Protein AF-A0A536W5N2-F1 (afdb_monomer_lite)

Sequence (112 aa):
MSGDRHAIAIGRMLHTGTFDLSSNPVVAVLTGPVGTRPTGWPSGIRKIGAQPSLHLQMDEQVKPIELHGFTLADFTPDKVVLRMFKWDVKTQAPEALDTLEPFYTVEVPRPA

Secondary structure (DSSP, 8-state):
-B-SSSSEEEEEEEEETTEE-TTS-EEEEEE--S---TT--HHHHHS------TTEEEEEEEEEE-SEEEEEEEE-SSEEEEEEEEE-TTTS-GGGGGGPPPSEEEEEEPP-

pLDDT: mean 92.41, std 5.61, range [73.69, 98.25]

Foldseek 3Di:
DDAPDLWFWWKWFQDAQPDGCVLPTDIDTHFFAQDAPPVRQPCVPVVDHDDDDPRTDIDTPDGTDRFGWGWDWDDDPFWIKIFIWGDHPVPDDPVCVVVTGGPDIDIGTDRD

Structure (mmCIF, N/CA/C/O backbone):
data_AF-A0A536W5N2-F1
#
_entry.id   AF-A0A536W5N2-F1
#
loop_
_atom_site.group_PDB
_atom_site.id
_atom_site.type_symbol
_atom_site.label_atom_id
_atom_site.label_alt_id
_atom_site.label_comp_id
_atom_site.label_asym_id
_atom_site.label_entity_id
_atom_site.label_seq_id
_atom_site.pdbx_PDB_ins_code
_atom_site.Cartn_x
_atom_site.Cartn_y
_atom_site.Cartn_z
_atom_site.occupancy
_atom_site.B_iso_or_equiv
_atom_site.auth_seq_id
_atom_site.auth_comp_id
_atom_site.auth_asym_id
_atom_site.auth_atom_id
_atom_site.pdbx_PDB_model_num
ATOM 1 N N . MET A 1 1 ? 2.135 0.590 10.083 1.00 90.44 1 MET A N 1
ATOM 2 C CA . MET A 1 1 ? 2.791 0.527 8.755 1.00 90.44 1 MET A CA 1
ATOM 3 C C . MET A 1 1 ? 4.103 -0.227 8.917 1.00 90.44 1 MET A C 1
ATOM 5 O O . MET A 1 1 ? 4.746 -0.028 9.939 1.00 90.44 1 MET A O 1
ATOM 9 N N . SER A 1 2 ? 4.472 -1.107 7.986 1.00 90.12 2 SER A N 1
ATOM 10 C CA . SER A 1 2 ? 5.728 -1.874 8.033 1.00 90.12 2 SER A CA 1
ATOM 11 C C . SER A 1 2 ? 6.459 -1.794 6.693 1.00 90.12 2 SER A C 1
ATOM 13 O O . SER A 1 2 ? 5.837 -2.010 5.653 1.00 90.12 2 SER A O 1
ATOM 15 N N . GLY A 1 3 ? 7.760 -1.494 6.734 1.00 81.69 3 GLY A N 1
ATOM 16 C CA . GLY A 1 3 ? 8.636 -1.434 5.556 1.00 81.69 3 GLY A CA 1
ATOM 17 C C . GLY A 1 3 ? 9.671 -2.559 5.469 1.00 81.69 3 GLY A C 1
ATOM 18 O O . GLY A 1 3 ? 10.363 -2.660 4.467 1.00 81.69 3 GLY A O 1
ATOM 19 N N . ASP A 1 4 ? 9.775 -3.408 6.495 1.00 73.69 4 ASP A N 1
ATOM 20 C CA . ASP A 1 4 ? 10.743 -4.519 6.532 1.00 73.69 4 ASP A CA 1
ATOM 21 C C . ASP A 1 4 ? 10.355 -5.663 5.580 1.00 73.69 4 ASP A C 1
ATOM 23 O O . ASP A 1 4 ? 11.192 -6.381 5.035 1.00 73.69 4 ASP A O 1
ATOM 27 N N . ARG A 1 5 ? 9.053 -5.838 5.332 1.00 77.94 5 ARG A N 1
ATOM 28 C CA . ARG A 1 5 ? 8.583 -6.908 4.454 1.00 77.94 5 ARG A CA 1
ATOM 29 C C . ARG A 1 5 ? 8.816 -6.527 2.993 1.00 77.94 5 ARG A C 1
ATOM 31 O O . ARG A 1 5 ? 8.391 -5.462 2.557 1.00 77.94 5 ARG A O 1
ATOM 38 N N . HIS A 1 6 ? 9.392 -7.451 2.221 1.00 87.69 6 HIS A N 1
ATOM 39 C CA . HIS A 1 6 ? 9.610 -7.332 0.772 1.00 87.69 6 HIS A CA 1
ATOM 40 C C . HIS A 1 6 ? 8.309 -7.404 -0.052 1.00 87.69 6 HIS A C 1
ATOM 42 O O . HIS A 1 6 ? 8.193 -8.207 -0.973 1.00 87.69 6 HIS A O 1
ATOM 48 N N . ALA A 1 7 ? 7.297 -6.621 0.311 1.00 91.88 7 ALA A N 1
ATOM 49 C CA . ALA A 1 7 ? 6.031 -6.561 -0.396 1.00 91.88 7 ALA A CA 1
ATOM 50 C C . ALA A 1 7 ? 5.337 -5.208 -0.204 1.00 91.88 7 ALA A C 1
ATOM 52 O O . ALA A 1 7 ? 5.572 -4.497 0.774 1.00 91.88 7 ALA A O 1
ATOM 53 N N . ILE A 1 8 ? 4.435 -4.900 -1.128 1.00 95.06 8 ILE A N 1
ATOM 54 C CA . ILE A 1 8 ? 3.505 -3.775 -1.074 1.00 95.06 8 ILE A CA 1
ATOM 55 C C . ILE A 1 8 ? 2.106 -4.352 -0.853 1.00 95.06 8 ILE A C 1
ATOM 57 O O . ILE A 1 8 ? 1.713 -5.278 -1.561 1.00 95.06 8 ILE A O 1
ATOM 61 N N . ALA A 1 9 ? 1.369 -3.855 0.138 1.00 96.44 9 ALA A N 1
ATOM 62 C CA . ALA A 1 9 ? 0.025 -4.340 0.452 1.00 96.44 9 ALA A CA 1
ATOM 63 C C . ALA A 1 9 ? -0.728 -3.354 1.339 1.00 96.44 9 ALA A C 1
ATOM 65 O O . ALA A 1 9 ? -0.119 -2.621 2.123 1.00 96.44 9 ALA A O 1
ATOM 66 N N . ILE A 1 10 ? -2.053 -3.423 1.302 1.00 97.38 10 ILE A N 1
ATOM 67 C CA . ILE A 1 10 ? -2.901 -2.757 2.285 1.00 97.38 10 ILE A CA 1
ATOM 68 C C . ILE A 1 10 ? -4.158 -3.573 2.549 1.00 97.38 10 ILE A C 1
ATOM 70 O O . ILE A 1 10 ? -4.766 -4.136 1.638 1.00 97.38 10 ILE A O 1
ATOM 74 N N . GLY A 1 11 ? -4.543 -3.635 3.818 1.00 96.75 11 GLY A N 1
ATOM 75 C CA . GLY A 1 11 ? -5.771 -4.285 4.241 1.00 96.75 11 GLY A CA 1
ATOM 76 C C . GLY A 1 11 ? -6.228 -3.829 5.617 1.00 96.75 11 GLY A C 1
ATOM 77 O O . GLY A 1 11 ? -5.509 -3.138 6.345 1.00 96.75 11 GLY A O 1
ATOM 78 N N . ARG A 1 12 ? -7.445 -4.230 5.971 1.00 96.88 12 ARG A N 1
ATOM 79 C CA . ARG A 1 12 ? -8.081 -3.932 7.254 1.00 96.88 12 ARG A CA 1
ATOM 80 C C . ARG A 1 12 ? -8.207 -5.220 8.056 1.00 96.88 12 ARG A C 1
ATOM 82 O O . ARG A 1 12 ? -8.786 -6.192 7.581 1.00 96.88 12 ARG A O 1
ATOM 89 N N . MET A 1 13 ? -7.666 -5.229 9.268 1.00 97.06 13 MET A N 1
ATOM 90 C CA . MET A 1 13 ? -7.854 -6.327 10.211 1.00 97.06 13 MET A CA 1
ATOM 91 C C . MET A 1 13 ? -9.199 -6.152 10.907 1.00 97.06 13 MET A C 1
ATOM 93 O O . MET A 1 13 ? -9.378 -5.205 11.674 1.00 97.06 13 MET A O 1
ATOM 97 N N . LEU A 1 14 ? -10.131 -7.055 10.614 1.00 97.06 14 LEU A N 1
ATOM 98 C CA . LEU A 1 14 ? -11.489 -7.045 11.152 1.00 97.06 14 LEU A CA 1
ATOM 99 C C . LEU A 1 14 ? -11.607 -7.882 12.426 1.00 97.06 14 LEU A C 1
ATOM 101 O O . LEU A 1 14 ? -12.398 -7.538 13.289 1.00 97.06 14 LEU A O 1
ATOM 105 N N . HIS A 1 15 ? -10.816 -8.950 12.556 1.00 96.44 15 HIS A N 1
ATOM 106 C CA . HIS A 1 15 ? -10.789 -9.802 13.747 1.00 96.44 15 HIS A CA 1
ATOM 107 C C . HIS A 1 15 ? -9.384 -10.326 14.037 1.00 96.44 15 HIS A C 1
ATOM 109 O O . HIS A 1 15 ? -8.595 -10.571 13.117 1.00 96.44 15 HIS A O 1
ATOM 115 N N . THR A 1 16 ? -9.109 -10.561 15.321 1.00 94.75 16 THR A N 1
ATOM 116 C CA . THR A 1 16 ? -7.909 -11.256 15.805 1.00 94.75 16 THR A CA 1
ATOM 117 C C . THR A 1 16 ? -8.238 -12.088 17.043 1.00 94.75 16 THR A C 1
ATOM 119 O O . THR A 1 16 ? -8.661 -11.561 18.072 1.00 94.75 16 THR A O 1
ATOM 122 N N . GLY A 1 17 ? -8.084 -13.412 16.950 1.00 91.00 17 GLY A N 1
ATOM 123 C CA . GLY A 1 17 ? -8.484 -14.320 18.029 1.00 91.00 17 GLY A CA 1
ATOM 124 C C . GLY A 1 17 ? -9.964 -14.150 18.397 1.00 91.00 17 GLY A C 1
ATOM 125 O O . GLY A 1 17 ? -10.835 -14.401 17.572 1.00 91.00 17 GLY A O 1
ATOM 126 N N . THR A 1 18 ? -10.243 -13.718 19.630 1.00 92.94 18 THR A N 1
ATOM 127 C CA . THR A 1 18 ? -11.604 -13.459 20.137 1.00 92.94 18 THR A CA 1
ATOM 128 C C . THR A 1 18 ? -12.032 -11.990 20.051 1.00 92.94 18 THR A C 1
ATOM 130 O O . THR A 1 18 ? -13.114 -11.653 20.524 1.00 92.94 18 THR A O 1
ATOM 133 N N . PHE A 1 19 ? -11.192 -11.100 19.516 1.00 94.88 19 PHE A N 1
ATOM 134 C CA . PHE A 1 19 ? -11.494 -9.673 19.411 1.00 94.88 19 PHE A CA 1
ATOM 135 C C . PHE A 1 19 ? -12.118 -9.342 18.054 1.00 94.88 19 PHE A C 1
ATOM 137 O O . PHE A 1 19 ? -11.520 -9.624 17.011 1.00 94.88 19 PHE A O 1
ATOM 144 N N . ASP A 1 20 ? -13.287 -8.702 18.095 1.00 95.56 20 ASP A N 1
ATOM 145 C CA . ASP A 1 20 ? -13.936 -8.062 16.950 1.00 95.56 20 ASP A CA 1
ATOM 146 C C . ASP A 1 20 ? -13.485 -6.599 16.849 1.00 95.56 20 ASP A C 1
ATOM 148 O O . ASP A 1 20 ? -13.637 -5.812 17.785 1.00 95.56 20 ASP A O 1
ATOM 152 N N . LEU A 1 21 ? -12.889 -6.254 15.711 1.00 95.44 21 LEU A N 1
ATOM 153 C CA . LEU A 1 21 ? -12.396 -4.922 15.366 1.00 95.44 21 LEU A CA 1
ATOM 154 C C . LEU A 1 21 ? -13.216 -4.300 14.228 1.00 95.44 21 LEU A C 1
ATOM 156 O O . LEU A 1 21 ? -12.850 -3.239 13.735 1.00 95.44 21 LEU A O 1
ATOM 160 N N . SER A 1 22 ? -14.308 -4.925 13.781 1.00 94.19 22 SER A N 1
ATOM 161 C CA . SER A 1 22 ? -15.078 -4.497 12.605 1.00 94.19 22 SER A CA 1
ATOM 162 C C . SER A 1 22 ? -15.570 -3.045 12.683 1.00 94.19 22 SER A C 1
ATOM 164 O O . SER A 1 22 ? -15.575 -2.351 11.665 1.00 94.19 22 SER A O 1
ATOM 166 N N . SER A 1 23 ? -15.882 -2.550 13.886 1.00 93.62 23 SER A N 1
ATOM 167 C CA . SER A 1 23 ? -16.281 -1.155 14.136 1.00 93.62 23 SER A CA 1
ATOM 168 C C . SER A 1 23 ? -15.127 -0.148 14.052 1.00 93.62 23 SER A C 1
ATOM 170 O O . SER A 1 23 ? -15.352 1.013 13.721 1.00 93.62 23 SER A O 1
ATOM 172 N N . ASN A 1 24 ? -13.890 -0.566 14.341 1.00 94.06 24 ASN A N 1
ATOM 173 C CA . ASN A 1 24 ? -12.690 0.263 14.191 1.00 94.06 24 ASN A CA 1
ATOM 174 C C . ASN A 1 24 ? -11.485 -0.595 13.752 1.00 94.06 24 ASN A C 1
ATOM 176 O O . ASN A 1 24 ? -10.622 -0.928 14.572 1.00 94.06 24 ASN A O 1
ATOM 180 N N . PRO A 1 25 ? -11.439 -0.999 12.468 1.00 95.25 25 PRO A N 1
ATOM 181 C CA . PRO A 1 25 ? -10.440 -1.941 11.986 1.00 95.25 25 PRO A CA 1
ATOM 182 C C . PRO A 1 25 ? -9.024 -1.380 12.047 1.00 95.25 25 PRO A C 1
ATOM 184 O O . PRO A 1 25 ? -8.782 -0.222 11.698 1.00 95.25 25 PRO A O 1
ATOM 187 N N . VAL A 1 26 ? -8.054 -2.236 12.364 1.00 95.31 26 VAL A N 1
ATOM 188 C CA . VAL A 1 26 ? -6.640 -1.860 12.252 1.00 95.31 26 VAL A CA 1
ATOM 189 C C . VAL A 1 26 ? -6.242 -1.868 10.779 1.00 95.31 26 VAL A C 1
ATOM 191 O O . VAL A 1 26 ? -6.268 -2.908 10.120 1.00 95.31 26 VAL A O 1
ATOM 194 N N . VAL A 1 27 ? -5.840 -0.710 10.256 1.00 96.50 27 VAL A N 1
ATOM 195 C CA . VAL A 1 27 ? -5.307 -0.598 8.893 1.00 96.50 27 VAL A CA 1
ATOM 196 C C . VAL A 1 27 ? -3.844 -1.037 8.883 1.00 96.50 27 VAL A C 1
ATOM 198 O O . VAL A 1 27 ? -2.966 -0.386 9.456 1.00 96.50 27 VAL A O 1
ATOM 201 N N . ALA A 1 28 ? -3.572 -2.156 8.219 1.00 95.94 28 ALA A N 1
ATOM 202 C CA . ALA A 1 28 ? -2.236 -2.700 8.046 1.00 95.94 28 ALA A CA 1
ATOM 203 C C . ALA A 1 28 ? -1.718 -2.362 6.645 1.00 95.94 28 ALA A C 1
ATOM 205 O O . ALA A 1 28 ? -2.345 -2.691 5.641 1.00 95.94 28 ALA A O 1
ATOM 206 N N . VAL A 1 29 ? -0.549 -1.726 6.589 1.00 96.50 29 VAL A N 1
ATOM 207 C CA . VAL A 1 29 ? 0.092 -1.292 5.341 1.00 96.50 29 VAL A CA 1
ATOM 208 C C . VAL A 1 29 ? 1.494 -1.878 5.282 1.00 96.50 29 VAL A C 1
ATOM 210 O O . VAL A 1 29 ? 2.285 -1.650 6.207 1.00 96.50 29 VAL A O 1
ATOM 213 N N . LEU A 1 30 ? 1.794 -2.601 4.204 1.00 95.56 30 LEU A N 1
ATOM 214 C CA . LEU A 1 30 ? 3.156 -2.915 3.785 1.00 95.56 30 LEU A CA 1
ATOM 215 C C . LEU A 1 30 ? 3.574 -1.849 2.777 1.00 95.56 30 LEU A C 1
ATOM 217 O O . LEU A 1 30 ? 2.996 -1.753 1.695 1.00 95.56 30 LEU A O 1
ATOM 221 N N . THR A 1 31 ? 4.532 -1.012 3.163 1.00 94.56 31 THR A N 1
ATOM 222 C CA . THR A 1 31 ? 4.825 0.240 2.448 1.00 94.56 31 THR A CA 1
ATOM 223 C C . THR A 1 31 ? 5.584 0.040 1.144 1.00 94.56 31 THR A C 1
ATOM 225 O O . THR A 1 31 ? 5.706 0.989 0.375 1.00 94.56 31 THR A O 1
ATOM 228 N N . GLY A 1 32 ? 6.067 -1.175 0.891 1.00 90.62 32 GLY A N 1
ATOM 229 C CA . GLY A 1 32 ? 6.937 -1.493 -0.229 1.00 90.62 32 GLY A CA 1
ATOM 230 C C . GLY A 1 32 ? 8.421 -1.355 0.108 1.00 90.62 32 GLY A C 1
ATOM 231 O O . GLY A 1 32 ? 8.802 -0.424 0.824 1.00 90.62 32 GLY A O 1
ATOM 232 N N . PRO A 1 33 ? 9.266 -2.268 -0.401 1.00 90.31 33 PRO A N 1
ATOM 233 C CA . PRO A 1 33 ? 10.708 -2.109 -0.354 1.00 90.31 33 PRO A CA 1
ATOM 234 C C . PRO A 1 33 ? 11.169 -1.196 -1.496 1.00 90.31 33 PRO A C 1
ATOM 236 O O . PRO A 1 33 ? 10.950 -1.505 -2.668 1.00 90.31 33 PRO A O 1
ATOM 239 N N . VAL A 1 34 ? 11.894 -0.119 -1.182 1.00 86.88 34 VAL A N 1
ATOM 240 C CA . VAL A 1 34 ? 12.482 0.768 -2.211 1.00 86.88 34 VAL A CA 1
ATOM 241 C C . VAL A 1 34 ? 13.395 -0.014 -3.160 1.00 86.88 34 VAL A C 1
ATOM 243 O O . VAL A 1 34 ? 13.451 0.257 -4.355 1.00 86.88 34 VAL A O 1
ATOM 246 N N . GLY A 1 35 ? 14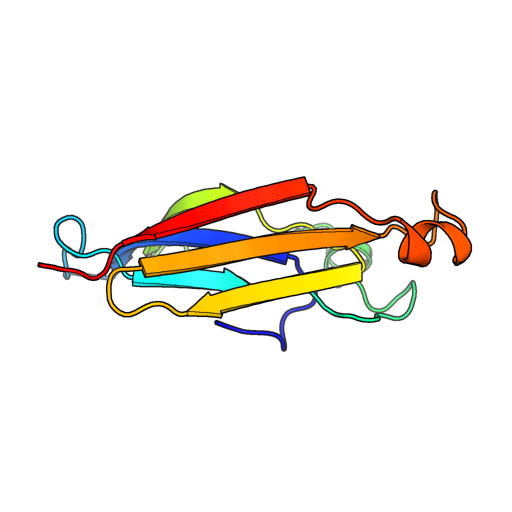.084 -1.027 -2.636 1.00 85.75 35 GLY A N 1
ATOM 247 C CA . GLY A 1 35 ? 14.967 -1.888 -3.402 1.00 85.75 35 GLY A CA 1
ATOM 248 C C . GLY A 1 35 ? 15.057 -3.279 -2.793 1.00 85.75 35 GLY A C 1
ATOM 249 O O . GLY A 1 35 ? 14.927 -3.481 -1.589 1.00 85.75 35 GLY A O 1
ATOM 250 N N . THR A 1 36 ? 15.270 -4.271 -3.642 1.00 85.31 36 THR A N 1
ATOM 251 C CA . THR A 1 36 ? 15.479 -5.677 -3.283 1.00 85.31 36 THR A CA 1
ATOM 252 C C . THR A 1 36 ? 16.346 -6.281 -4.377 1.00 85.31 36 THR A C 1
ATOM 254 O O . THR A 1 36 ? 16.220 -5.935 -5.549 1.00 85.31 36 THR A O 1
ATOM 257 N N . ARG A 1 37 ? 17.287 -7.157 -4.034 1.00 85.00 37 ARG A N 1
ATOM 258 C CA . ARG A 1 37 ? 18.075 -7.829 -5.078 1.00 85.00 37 ARG A CA 1
ATOM 259 C C . ARG A 1 37 ? 17.164 -8.786 -5.862 1.00 85.00 37 ARG A C 1
ATOM 261 O O . ARG A 1 37 ? 16.224 -9.304 -5.269 1.00 85.00 37 ARG A O 1
ATOM 268 N N . PRO A 1 38 ? 17.444 -9.116 -7.136 1.00 79.50 38 PRO A N 1
ATOM 269 C CA . PRO A 1 38 ? 16.597 -10.030 -7.915 1.00 79.50 38 PRO A CA 1
ATOM 270 C C . PRO A 1 38 ? 16.318 -11.388 -7.244 1.00 79.50 38 PRO A C 1
ATOM 272 O O . PRO A 1 38 ? 15.268 -11.984 -7.463 1.00 79.50 38 PRO A O 1
ATOM 275 N N . THR A 1 39 ? 17.237 -11.868 -6.404 1.00 81.75 39 THR A N 1
ATOM 276 C CA . THR A 1 39 ? 17.117 -13.111 -5.621 1.00 81.75 39 THR A CA 1
ATOM 277 C C . THR A 1 39 ? 16.622 -12.900 -4.186 1.00 81.75 39 THR A C 1
ATOM 279 O O . THR A 1 39 ? 16.520 -13.857 -3.426 1.00 81.75 39 THR A O 1
ATOM 282 N N . GLY A 1 40 ? 16.328 -11.657 -3.800 1.00 84.00 40 GLY A N 1
ATOM 283 C CA . GLY A 1 40 ? 15.854 -11.284 -2.467 1.00 84.00 40 GLY A CA 1
ATOM 284 C C . GLY A 1 40 ? 14.354 -11.489 -2.259 1.00 84.00 40 GLY A C 1
ATOM 285 O O . GLY A 1 40 ? 13.895 -11.400 -1.125 1.00 84.00 40 GLY A O 1
ATOM 286 N N . TRP A 1 41 ? 13.604 -11.788 -3.325 1.00 87.56 41 TRP A N 1
ATOM 287 C CA . TRP A 1 41 ? 12.167 -12.061 -3.281 1.00 87.56 41 TRP A CA 1
ATOM 288 C C . TRP A 1 41 ? 11.879 -13.431 -2.650 1.00 87.56 41 TRP A C 1
ATOM 290 O O . TRP A 1 41 ? 12.211 -14.461 -3.254 1.00 87.56 41 TRP A O 1
ATOM 300 N N . PRO A 1 42 ? 11.253 -13.491 -1.458 1.00 82.31 42 PRO A N 1
ATOM 301 C CA . PRO A 1 42 ? 11.011 -14.757 -0.774 1.00 82.31 42 PRO A CA 1
ATOM 302 C C . PRO A 1 42 ? 10.173 -15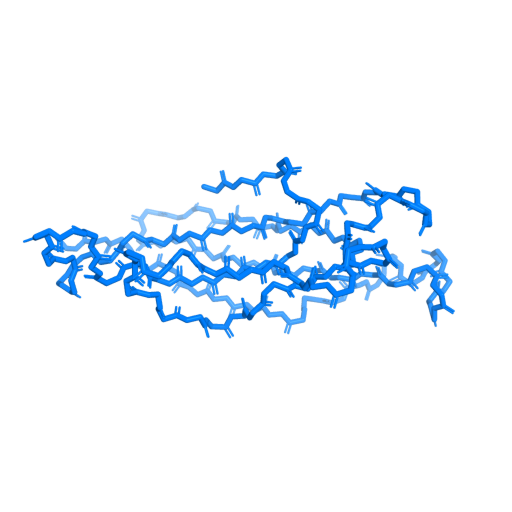.742 -1.597 1.00 82.31 42 PRO A C 1
ATOM 304 O O . PRO A 1 42 ? 10.466 -16.943 -1.578 1.00 82.31 42 PRO A O 1
ATOM 307 N N . SER A 1 43 ? 9.171 -15.266 -2.348 1.00 83.00 43 SER A N 1
ATOM 308 C CA . SER A 1 43 ? 8.315 -16.145 -3.157 1.00 83.00 43 SER A CA 1
ATOM 309 C C . SER A 1 43 ? 9.057 -16.809 -4.321 1.00 83.00 43 SER A C 1
ATOM 311 O O . SER A 1 43 ? 8.727 -17.936 -4.695 1.00 83.00 43 SER A O 1
ATOM 313 N N . GLY A 1 44 ? 10.116 -16.186 -4.850 1.00 80.50 44 GLY A N 1
ATOM 314 C CA . GLY A 1 44 ? 10.925 -16.757 -5.930 1.00 80.50 44 GLY A CA 1
ATOM 315 C C . GLY A 1 44 ? 11.567 -18.094 -5.546 1.00 80.50 44 GLY A C 1
ATOM 316 O O . GLY A 1 44 ? 11.654 -19.004 -6.380 1.00 80.50 44 GLY A O 1
ATOM 317 N N . ILE A 1 45 ? 11.942 -18.226 -4.269 1.00 81.25 45 ILE A N 1
ATOM 318 C CA . ILE A 1 45 ? 12.538 -19.429 -3.673 1.00 81.25 45 ILE A CA 1
ATOM 319 C C . ILE A 1 45 ? 11.450 -20.339 -3.095 1.00 81.25 45 ILE A C 1
ATOM 321 O O . ILE A 1 45 ? 11.412 -21.527 -3.401 1.00 81.25 45 ILE A O 1
ATOM 325 N N . ARG A 1 46 ? 10.549 -19.782 -2.275 1.00 82.75 46 ARG A N 1
ATOM 326 C CA . ARG A 1 46 ? 9.550 -20.553 -1.514 1.00 82.75 46 ARG A CA 1
ATOM 327 C C . ARG A 1 46 ? 8.366 -21.023 -2.355 1.00 82.75 46 ARG A C 1
ATOM 329 O O . ARG A 1 46 ? 7.599 -21.853 -1.887 1.00 82.75 46 ARG A O 1
ATOM 336 N N . LYS A 1 47 ? 8.190 -20.461 -3.557 1.00 82.25 47 LYS A N 1
ATOM 337 C CA . LYS A 1 47 ? 7.034 -20.658 -4.454 1.00 82.25 47 LYS A CA 1
ATOM 338 C C . LYS A 1 47 ? 5.680 -20.314 -3.822 1.00 82.25 47 LYS A C 1
ATOM 340 O O . LYS A 1 47 ? 4.639 -20.651 -4.373 1.00 82.25 47 LYS A O 1
ATOM 345 N N . ILE A 1 48 ? 5.698 -19.616 -2.689 1.00 83.88 48 ILE A N 1
ATOM 346 C CA . ILE A 1 48 ? 4.528 -19.201 -1.920 1.00 83.88 48 ILE A CA 1
ATOM 347 C C . ILE A 1 48 ? 4.695 -17.715 -1.613 1.00 83.88 48 ILE A C 1
ATOM 349 O O . ILE A 1 48 ? 5.727 -17.299 -1.080 1.00 83.88 48 ILE A O 1
ATOM 353 N N . GLY A 1 49 ? 3.690 -16.924 -1.987 1.00 84.44 49 GLY A N 1
ATOM 354 C CA . GLY A 1 49 ? 3.642 -15.491 -1.712 1.00 84.44 49 GLY A CA 1
ATOM 355 C C . GLY A 1 49 ? 3.303 -15.181 -0.255 1.00 84.44 49 GLY A C 1
ATOM 356 O O . GLY A 1 49 ? 2.839 -16.035 0.500 1.00 84.44 49 GLY A O 1
ATOM 357 N N . ALA A 1 50 ? 3.517 -13.931 0.147 1.00 87.12 50 ALA A N 1
ATOM 3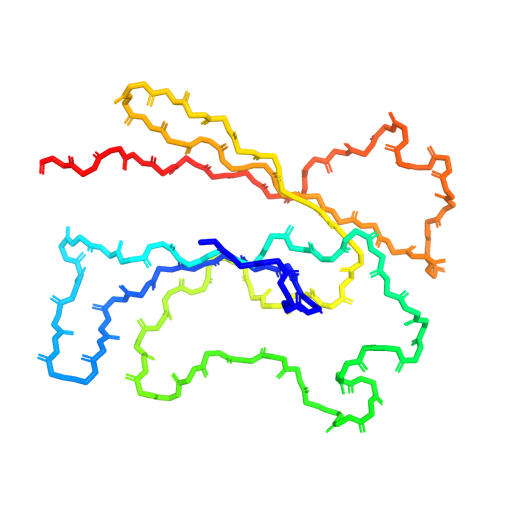58 C CA . ALA A 1 50 ? 3.030 -13.448 1.430 1.00 87.12 50 ALA A CA 1
ATOM 359 C C . ALA A 1 50 ? 1.494 -13.514 1.487 1.00 87.12 50 ALA A C 1
ATOM 361 O O . ALA A 1 50 ? 0.815 -13.100 0.553 1.00 87.12 50 ALA A O 1
ATOM 362 N N . GLN A 1 51 ? 0.965 -14.010 2.605 1.00 90.31 51 GLN A N 1
ATOM 363 C CA . GLN A 1 51 ? -0.467 -14.055 2.893 1.00 90.31 51 GLN A CA 1
ATOM 364 C C . GLN A 1 51 ? -0.728 -13.601 4.337 1.00 90.31 51 GLN A C 1
ATOM 366 O O . GLN A 1 51 ? 0.183 -13.683 5.179 1.00 90.31 51 GLN A O 1
ATOM 371 N N . PRO A 1 52 ? -1.941 -13.108 4.635 1.00 91.75 52 PRO A N 1
ATOM 372 C CA . PRO A 1 52 ? -2.423 -12.955 5.999 1.00 91.75 52 PRO A CA 1
ATOM 373 C C . PRO A 1 52 ? -2.346 -14.255 6.808 1.00 91.75 52 PRO A C 1
ATOM 375 O O . PRO A 1 52 ? -2.434 -15.353 6.265 1.00 91.75 52 PRO A O 1
ATOM 378 N N . SER A 1 53 ? -2.205 -14.127 8.128 1.00 91.69 53 SER A N 1
ATOM 379 C CA . SER A 1 53 ? -2.340 -15.265 9.046 1.00 91.69 53 SER A CA 1
ATOM 380 C C . SER A 1 53 ? -3.781 -15.777 9.052 1.00 91.69 53 SER A C 1
ATOM 382 O O . SER A 1 53 ? -4.707 -14.972 9.069 1.00 91.69 53 SER A O 1
ATOM 384 N N . LEU A 1 54 ? -3.971 -17.098 9.141 1.00 91.62 54 LEU A N 1
ATOM 385 C CA . LEU A 1 54 ? -5.296 -17.726 9.272 1.00 91.62 54 LEU A CA 1
ATOM 386 C C . LEU A 1 54 ? -6.017 -17.367 10.583 1.00 91.62 54 LEU A C 1
ATOM 388 O O . LEU A 1 54 ? -7.221 -17.559 10.696 1.00 91.62 54 LEU A O 1
ATOM 392 N N . HIS A 1 55 ? -5.291 -16.842 11.574 1.00 93.12 55 HIS A N 1
ATOM 393 C CA . HIS A 1 55 ? -5.863 -16.359 12.835 1.00 93.12 55 HIS A CA 1
ATOM 394 C C . HIS A 1 55 ? -6.395 -14.921 12.753 1.00 93.12 55 HIS A C 1
ATOM 396 O O . HIS A 1 55 ? -6.903 -14.397 13.746 1.00 93.12 55 HIS A O 1
ATOM 402 N N . LEU A 1 56 ? -6.236 -14.271 11.598 1.00 95.00 56 LEU A N 1
ATOM 403 C CA . LEU A 1 56 ? -6.711 -12.922 11.333 1.00 95.00 56 LEU A CA 1
ATOM 404 C C . LEU A 1 56 ? -7.809 -12.980 10.278 1.00 95.00 56 LEU A C 1
ATOM 406 O O . LEU A 1 56 ? -7.648 -13.626 9.244 1.00 95.00 56 LEU A O 1
ATOM 410 N N . GLN A 1 57 ? -8.881 -12.222 10.487 1.00 96.31 57 GLN A N 1
ATOM 411 C CA . GLN A 1 57 ? -9.786 -11.888 9.394 1.00 96.31 57 GLN A CA 1
ATOM 412 C C . GLN A 1 57 ? -9.304 -10.581 8.769 1.00 96.31 57 GLN A C 1
ATOM 414 O O . GLN A 1 57 ? -9.501 -9.504 9.333 1.00 96.31 57 GLN A O 1
ATOM 419 N N . MET A 1 58 ? -8.633 -10.690 7.625 1.00 96.44 58 MET A N 1
ATOM 420 C CA . MET A 1 58 ? -8.161 -9.545 6.851 1.00 96.44 58 MET A CA 1
ATOM 421 C C . MET A 1 58 ? -9.080 -9.294 5.660 1.00 96.44 58 MET A C 1
ATOM 423 O O . MET A 1 58 ? -9.340 -10.203 4.876 1.00 96.44 58 MET A O 1
ATOM 427 N N . ASP A 1 59 ? -9.508 -8.047 5.502 1.00 96.38 59 ASP A N 1
ATOM 428 C CA . ASP A 1 59 ? -10.040 -7.525 4.246 1.00 96.38 59 ASP A CA 1
ATOM 429 C C . ASP A 1 59 ? -8.882 -6.905 3.448 1.00 96.38 59 ASP A C 1
ATOM 431 O O . ASP A 1 59 ? -8.367 -5.835 3.790 1.00 96.38 59 ASP A O 1
ATOM 435 N N . GLU A 1 60 ? -8.386 -7.641 2.450 1.00 96.62 60 GLU A N 1
ATOM 436 C CA . GLU A 1 60 ? -7.250 -7.241 1.617 1.00 96.62 60 GLU A CA 1
ATOM 437 C C . GLU A 1 60 ? -7.715 -6.362 0.451 1.00 96.62 60 GLU A C 1
ATOM 439 O O . GLU A 1 60 ? -8.249 -6.857 -0.541 1.00 96.62 60 GLU A O 1
ATOM 444 N N . GLN A 1 61 ? -7.435 -5.062 0.529 1.00 96.69 61 GLN A N 1
ATOM 445 C CA . GLN A 1 61 ? -7.697 -4.125 -0.567 1.00 96.69 61 GLN A CA 1
ATOM 446 C C . GLN A 1 61 ? -6.641 -4.259 -1.673 1.00 96.69 61 GLN A C 1
ATOM 448 O O . GLN A 1 61 ? -6.960 -4.249 -2.860 1.00 96.69 61 GLN A O 1
ATOM 453 N N . VAL A 1 62 ? -5.376 -4.435 -1.275 1.00 96.81 62 VAL A N 1
ATOM 454 C CA . VAL A 1 62 ? -4.268 -4.818 -2.156 1.00 96.81 62 VAL A CA 1
ATOM 455 C C . VAL A 1 62 ? -3.570 -6.015 -1.528 1.00 96.81 62 VAL A C 1
ATOM 457 O O . VAL A 1 62 ? -2.935 -5.888 -0.476 1.00 96.81 62 VAL A O 1
ATOM 460 N N . LYS A 1 63 ? -3.675 -7.173 -2.187 1.00 95.25 63 LYS A N 1
ATOM 461 C CA . LYS A 1 63 ? -2.933 -8.385 -1.810 1.00 95.25 63 LYS A CA 1
ATOM 462 C C . LYS A 1 63 ? -1.425 -8.140 -1.900 1.00 95.25 63 LYS A C 1
ATOM 464 O O . LYS A 1 63 ? -1.017 -7.336 -2.733 1.00 95.25 63 LYS A O 1
ATOM 469 N N . PRO A 1 64 ? -0.584 -8.839 -1.120 1.00 93.88 64 PRO A N 1
ATOM 470 C CA . PRO A 1 64 ? 0.861 -8.647 -1.165 1.00 93.88 64 PRO A CA 1
ATOM 471 C C . PRO A 1 64 ? 1.467 -8.790 -2.566 1.00 93.88 64 PRO A C 1
ATOM 473 O O . PRO A 1 64 ? 1.371 -9.842 -3.196 1.00 93.88 64 PRO A O 1
ATOM 476 N N . ILE A 1 65 ? 2.135 -7.728 -3.021 1.00 93.44 65 ILE A N 1
ATOM 477 C CA . ILE A 1 65 ? 2.865 -7.664 -4.291 1.00 93.44 65 ILE A CA 1
ATOM 478 C C . ILE A 1 65 ? 4.364 -7.612 -3.992 1.00 93.44 65 ILE A C 1
ATOM 480 O O . ILE A 1 65 ? 4.830 -6.676 -3.346 1.00 93.44 65 ILE A O 1
ATOM 484 N N . GLU A 1 66 ? 5.127 -8.583 -4.490 1.00 92.31 66 GLU A N 1
ATOM 485 C CA . GLU A 1 66 ? 6.595 -8.581 -4.422 1.00 92.31 66 GLU A CA 1
ATOM 486 C C . GLU A 1 66 ? 7.184 -7.802 -5.607 1.00 92.31 66 GLU A C 1
ATOM 488 O O . GLU A 1 66 ? 7.553 -8.374 -6.630 1.00 92.31 66 GLU A O 1
ATOM 493 N N . LEU A 1 67 ? 7.224 -6.477 -5.471 1.00 92.25 67 LEU A N 1
ATOM 494 C CA . LEU A 1 67 ? 7.884 -5.550 -6.389 1.00 92.25 67 LEU A CA 1
ATOM 495 C C . LEU A 1 67 ? 8.561 -4.436 -5.596 1.00 92.25 67 LEU A C 1
ATOM 497 O O . LEU A 1 67 ? 8.262 -4.235 -4.415 1.00 92.25 67 LEU A O 1
ATOM 501 N N . HIS A 1 68 ? 9.475 -3.709 -6.243 1.00 93.06 68 HIS A N 1
ATOM 502 C CA . HIS A 1 68 ? 9.973 -2.475 -5.650 1.00 93.06 68 HIS A CA 1
ATOM 503 C C . HIS A 1 68 ? 8.837 -1.477 -5.561 1.00 93.06 68 HIS A C 1
ATOM 505 O O . HIS A 1 68 ? 7.945 -1.448 -6.409 1.00 93.06 68 HIS A O 1
ATOM 511 N N . GLY A 1 69 ? 8.868 -0.652 -4.533 1.00 93.44 69 GLY A N 1
ATOM 512 C CA . GLY A 1 69 ? 7.849 0.351 -4.344 1.00 93.44 69 GLY A CA 1
ATOM 513 C C . GLY A 1 69 ? 8.038 1.111 -3.058 1.00 93.44 69 GLY A C 1
ATOM 514 O O . GLY A 1 69 ? 8.928 0.838 -2.255 1.00 93.44 69 GLY A O 1
ATOM 515 N N . PHE A 1 70 ? 7.170 2.086 -2.889 1.00 94.50 70 PHE A N 1
ATOM 516 C CA . PHE A 1 70 ? 7.117 2.929 -1.715 1.00 94.50 70 PHE A CA 1
ATOM 517 C C . PHE A 1 70 ? 5.683 3.416 -1.541 1.00 94.50 70 PHE A C 1
ATOM 519 O O . PHE A 1 70 ? 4.827 3.254 -2.414 1.00 94.50 70 PHE A O 1
ATOM 526 N N . THR A 1 71 ? 5.411 4.014 -0.391 1.00 96.62 71 THR A N 1
ATOM 527 C CA . THR A 1 71 ? 4.115 4.613 -0.095 1.00 96.62 71 THR A CA 1
ATOM 528 C C . THR A 1 71 ? 4.350 6.024 0.407 1.00 96.62 71 THR A C 1
ATOM 530 O O . THR A 1 71 ? 5.134 6.225 1.333 1.00 96.62 71 THR A O 1
ATOM 533 N N . LEU A 1 72 ? 3.664 6.989 -0.197 1.00 96.31 72 LEU A N 1
ATOM 534 C CA . LEU A 1 72 ? 3.553 8.341 0.333 1.00 96.31 72 LEU A CA 1
ATOM 535 C C . LEU A 1 72 ? 2.309 8.400 1.215 1.00 96.31 72 LEU A C 1
ATOM 537 O O . LEU A 1 72 ? 1.243 7.925 0.820 1.00 96.31 72 LEU A O 1
ATOM 541 N N . ALA A 1 73 ? 2.464 8.945 2.417 1.00 96.88 73 ALA A N 1
ATOM 542 C CA . ALA A 1 73 ? 1.392 9.084 3.389 1.00 96.88 73 ALA A CA 1
ATOM 543 C C . ALA A 1 73 ? 1.241 10.558 3.767 1.00 96.88 73 ALA A C 1
ATOM 545 O O . ALA A 1 73 ? 2.120 11.124 4.417 1.00 96.88 73 ALA A O 1
ATOM 546 N N . ASP A 1 74 ? 0.129 11.161 3.361 1.00 98.06 74 ASP A N 1
ATOM 547 C CA . ASP A 1 74 ? -0.216 12.538 3.697 1.00 98.06 74 ASP A CA 1
ATOM 548 C C . ASP A 1 74 ? -1.158 12.532 4.902 1.00 98.06 74 ASP A C 1
ATOM 550 O O . ASP A 1 74 ? -2.262 11.991 4.834 1.00 98.06 74 ASP A O 1
ATOM 554 N N . PHE A 1 75 ? -0.721 13.114 6.017 1.00 96.56 75 PHE A N 1
ATOM 555 C CA . PHE A 1 75 ? -1.494 13.164 7.257 1.00 96.56 75 PHE A CA 1
ATOM 556 C C . PHE A 1 75 ? -2.182 14.521 7.398 1.00 96.56 75 PHE A C 1
ATOM 558 O O . PHE A 1 75 ? -1.522 15.560 7.424 1.00 96.56 75 PHE A O 1
ATOM 565 N N . THR A 1 76 ? -3.502 14.506 7.547 1.00 96.56 76 THR A N 1
ATOM 566 C CA . THR A 1 76 ? -4.321 15.681 7.856 1.00 96.56 76 THR A CA 1
ATOM 567 C C . THR A 1 76 ? -5.018 15.488 9.210 1.00 96.56 76 THR A C 1
ATOM 569 O O . THR A 1 76 ? -4.973 14.399 9.794 1.00 96.56 76 THR A O 1
ATOM 572 N N . PRO A 1 77 ? -5.664 16.527 9.772 1.00 96.25 77 PRO A N 1
ATOM 573 C CA . PRO A 1 77 ? -6.418 16.375 11.013 1.00 96.25 77 PRO A CA 1
ATOM 574 C C . PRO A 1 77 ? -7.570 15.367 10.920 1.00 96.25 77 PRO A C 1
ATOM 576 O O . PRO A 1 77 ? -7.940 14.781 11.927 1.00 96.25 77 PRO A O 1
ATOM 579 N N . ASP A 1 78 ? -8.147 15.164 9.743 1.00 96.88 78 ASP A N 1
ATOM 580 C CA . ASP A 1 78 ? -9.346 14.357 9.518 1.00 96.88 78 ASP A CA 1
ATOM 581 C C . ASP A 1 78 ? -9.066 12.998 8.867 1.00 96.88 78 ASP A C 1
ATOM 583 O O . ASP A 1 78 ? -9.898 12.097 8.978 1.00 96.88 78 ASP A O 1
ATOM 587 N N . LYS A 1 79 ? -7.912 12.813 8.214 1.00 96.94 79 LYS A N 1
ATOM 588 C CA . LYS A 1 79 ? -7.595 11.578 7.490 1.00 96.94 79 LYS A CA 1
ATOM 589 C C . LYS A 1 79 ? -6.102 11.382 7.238 1.00 96.94 79 LYS A C 1
ATOM 591 O O . LYS A 1 79 ? -5.266 12.246 7.483 1.00 96.94 79 LYS A O 1
ATOM 596 N N . VAL A 1 80 ? -5.780 10.210 6.706 1.00 97.44 80 VAL A N 1
ATOM 597 C CA . VAL A 1 80 ? -4.492 9.899 6.088 1.00 97.44 80 VAL A CA 1
ATOM 598 C C . VAL A 1 80 ? -4.744 9.485 4.646 1.00 97.44 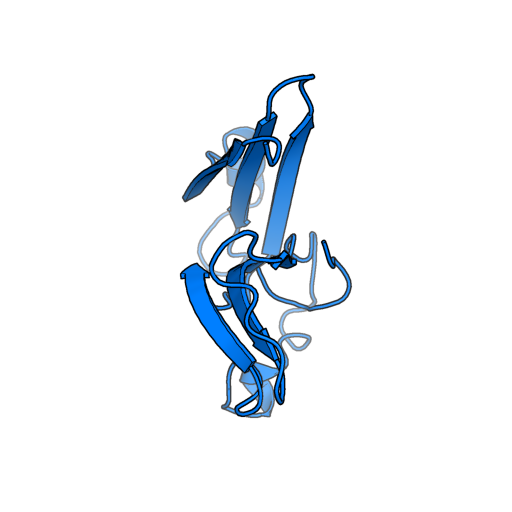80 VAL A C 1
ATOM 600 O O . VAL A 1 80 ? -5.537 8.579 4.404 1.00 97.44 80 VAL A O 1
ATOM 603 N N . VAL A 1 81 ? -4.078 10.118 3.686 1.00 98.25 81 VAL A N 1
ATOM 604 C CA . VAL A 1 81 ? -4.119 9.707 2.277 1.00 98.25 81 VAL A CA 1
ATOM 605 C C . VAL A 1 81 ? -2.877 8.880 1.986 1.00 98.25 81 VAL A C 1
ATOM 607 O O . VAL A 1 81 ? -1.755 9.360 2.121 1.00 98.25 81 VAL A O 1
ATOM 610 N N . LEU A 1 82 ? -3.074 7.621 1.606 1.00 98.19 82 LEU A N 1
ATOM 611 C CA . LEU A 1 82 ? -2.001 6.699 1.256 1.00 98.19 82 LEU A CA 1
ATOM 612 C C . LEU A 1 82 ? -1.955 6.546 -0.258 1.00 98.19 82 LEU A C 1
ATOM 614 O O . LEU A 1 82 ? -2.929 6.101 -0.857 1.00 98.19 82 LEU A O 1
ATOM 618 N N . ARG A 1 83 ? -0.816 6.883 -0.862 1.00 98.25 83 ARG A N 1
ATOM 619 C CA . ARG A 1 83 ? -0.528 6.707 -2.290 1.00 98.25 83 ARG A CA 1
ATOM 620 C C . ARG A 1 83 ? 0.580 5.676 -2.434 1.00 98.25 83 ARG A C 1
ATOM 622 O O . ARG A 1 83 ? 1.695 5.895 -1.961 1.00 98.25 83 ARG A O 1
ATOM 629 N N . MET A 1 84 ? 0.265 4.539 -3.039 1.00 97.81 84 MET A N 1
ATOM 630 C CA . MET A 1 84 ? 1.165 3.397 -3.167 1.00 97.81 84 MET A CA 1
ATOM 631 C C . MET A 1 84 ? 1.736 3.335 -4.579 1.00 97.81 84 MET A C 1
ATOM 633 O O . MET A 1 84 ? 1.001 3.383 -5.565 1.00 97.81 84 MET A O 1
ATOM 637 N N . PHE A 1 85 ? 3.049 3.177 -4.666 1.00 97.00 85 PHE A N 1
ATOM 638 C CA . PHE A 1 85 ? 3.805 3.150 -5.910 1.00 97.00 85 PHE A CA 1
ATOM 639 C C . PHE A 1 85 ? 4.496 1.801 -6.053 1.00 97.00 85 PHE A C 1
ATOM 641 O O . PHE A 1 85 ? 4.918 1.202 -5.062 1.00 97.00 85 PHE A O 1
ATOM 648 N N . LYS A 1 86 ? 4.621 1.324 -7.291 1.00 95.44 86 LYS A N 1
ATOM 649 C CA . LYS A 1 86 ? 5.352 0.098 -7.608 1.00 95.44 86 LYS A CA 1
ATOM 650 C C . LYS A 1 86 ? 6.175 0.288 -8.871 1.00 95.44 86 LYS A C 1
ATOM 652 O O . LYS A 1 86 ? 5.725 0.946 -9.803 1.00 95.44 86 LYS A O 1
ATOM 657 N N . TRP A 1 87 ? 7.340 -0.335 -8.903 1.00 95.00 87 TRP A N 1
ATOM 658 C CA . TRP A 1 87 ? 8.242 -0.345 -10.041 1.00 95.00 87 TRP A CA 1
ATOM 659 C C . TRP A 1 87 ? 8.844 -1.743 -10.194 1.00 95.00 87 TRP A C 1
ATOM 661 O O . TRP A 1 87 ? 9.272 -2.365 -9.218 1.00 95.00 87 TRP A O 1
ATOM 671 N N . ASP A 1 88 ? 8.840 -2.261 -11.417 1.00 92.06 88 ASP A N 1
ATOM 672 C CA . ASP A 1 88 ? 9.396 -3.572 -11.740 1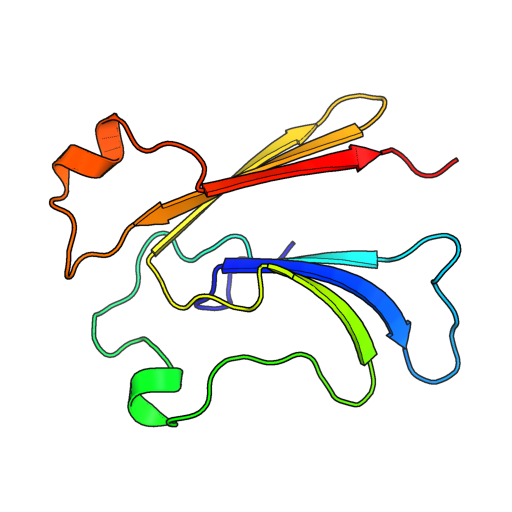.00 92.06 88 ASP A CA 1
ATOM 673 C C . ASP A 1 88 ? 10.649 -3.431 -12.606 1.00 92.06 88 ASP A C 1
ATOM 675 O O . ASP A 1 88 ? 10.567 -3.116 -13.792 1.00 92.06 88 ASP A O 1
ATOM 679 N N . VAL A 1 89 ? 11.804 -3.759 -12.021 1.00 89.62 89 VAL A N 1
ATOM 680 C CA . VAL A 1 89 ? 13.115 -3.768 -12.692 1.00 89.62 89 VAL A CA 1
ATOM 681 C C . VAL A 1 89 ? 13.157 -4.651 -13.942 1.00 89.62 89 VAL A C 1
ATOM 683 O O . VAL A 1 89 ? 14.021 -4.476 -14.797 1.00 89.62 89 VAL A O 1
ATOM 686 N N . LYS A 1 90 ? 12.251 -5.628 -14.062 1.00 89.00 90 LYS A N 1
ATOM 687 C CA . LYS A 1 90 ? 12.200 -6.535 -15.213 1.00 89.00 90 LYS A CA 1
ATOM 688 C C . LYS A 1 90 ? 11.489 -5.926 -16.414 1.00 89.00 90 LYS A C 1
ATOM 690 O O . LYS A 1 90 ? 11.757 -6.346 -17.536 1.00 89.00 90 LYS A O 1
ATOM 695 N N . THR A 1 91 ? 10.561 -4.998 -16.189 1.00 92.25 91 THR A N 1
ATOM 696 C CA . THR A 1 91 ? 9.676 -4.474 -17.242 1.00 92.25 91 THR A CA 1
ATOM 697 C C . THR A 1 91 ? 9.756 -2.963 -17.412 1.00 92.25 91 THR A C 1
ATOM 699 O O . THR A 1 91 ? 9.232 -2.441 -18.390 1.00 92.25 91 THR A O 1
ATOM 702 N N . GLN A 1 92 ? 10.367 -2.249 -16.469 1.00 93.69 92 GLN A N 1
ATOM 703 C CA . GLN A 1 92 ? 10.459 -0.795 -16.466 1.00 93.69 92 GLN A CA 1
ATOM 704 C C . GLN A 1 92 ? 11.921 -0.364 -16.386 1.00 93.69 92 GLN A C 1
ATOM 706 O O . GLN A 1 92 ? 12.705 -0.900 -15.604 1.00 93.69 92 GLN A O 1
ATOM 711 N N . ALA A 1 93 ? 12.275 0.633 -17.192 1.00 94.00 93 ALA A N 1
ATOM 712 C CA . ALA A 1 93 ? 13.572 1.285 -17.100 1.00 94.00 93 ALA A CA 1
ATOM 713 C C . ALA A 1 93 ? 13.623 2.212 -15.863 1.00 94.00 93 ALA A C 1
ATOM 715 O O . ALA A 1 93 ? 12.561 2.624 -15.372 1.00 94.00 93 ALA A O 1
ATOM 716 N N . PRO A 1 94 ? 14.815 2.540 -15.332 1.00 92.00 94 PRO A N 1
ATOM 717 C CA . PRO A 1 94 ? 14.955 3.449 -14.192 1.00 92.00 94 PRO A CA 1
ATOM 718 C C . PRO A 1 94 ? 14.299 4.819 -14.405 1.00 92.00 94 PRO A C 1
ATOM 720 O O . PRO A 1 94 ? 13.718 5.361 -13.474 1.00 92.00 94 PRO A O 1
ATOM 723 N N . GLU A 1 95 ? 14.303 5.335 -15.633 1.00 95.69 95 GLU A N 1
ATOM 724 C CA . GLU A 1 95 ? 13.718 6.630 -16.009 1.00 95.69 95 GLU A CA 1
ATOM 725 C C . GLU A 1 95 ? 12.193 6.664 -15.796 1.00 95.69 95 GLU A C 1
ATOM 727 O O . GLU A 1 95 ? 11.598 7.726 -15.633 1.00 95.69 95 GLU A O 1
ATOM 732 N N . ALA A 1 96 ? 11.534 5.499 -15.734 1.00 94.12 96 ALA A N 1
ATOM 733 C CA . ALA A 1 96 ? 10.113 5.420 -15.399 1.00 94.12 96 ALA A CA 1
ATOM 734 C C . ALA A 1 96 ? 9.814 5.843 -13.947 1.00 94.12 96 ALA A C 1
ATOM 736 O O . ALA A 1 96 ? 8.657 6.105 -13.624 1.00 94.12 96 ALA A O 1
ATOM 737 N N . LEU A 1 97 ? 10.824 5.902 -13.067 1.00 91.81 97 LEU A N 1
ATOM 738 C CA . LEU A 1 97 ? 10.665 6.382 -11.691 1.00 91.81 97 LEU A CA 1
ATOM 739 C C . LEU A 1 97 ? 10.352 7.885 -11.633 1.00 91.81 97 LEU A C 1
ATOM 741 O O . LEU A 1 97 ? 9.619 8.303 -10.740 1.00 91.81 97 LEU A O 1
ATOM 745 N N . ASP A 1 98 ? 10.844 8.674 -12.593 1.00 94.31 98 ASP A N 1
ATOM 746 C CA . ASP A 1 98 ? 10.691 10.139 -12.606 1.00 94.31 98 ASP A CA 1
ATOM 747 C C . ASP A 1 98 ? 9.239 10.588 -12.825 1.00 94.31 98 ASP A C 1
ATOM 749 O O . ASP A 1 98 ? 8.856 11.702 -12.471 1.00 94.31 98 ASP A O 1
ATOM 753 N N . THR A 1 99 ? 8.423 9.716 -13.417 1.00 95.56 99 THR A N 1
ATOM 754 C CA . THR A 1 99 ? 7.017 9.974 -13.774 1.00 95.56 99 THR A CA 1
ATOM 755 C C . THR A 1 99 ? 6.088 8.897 -13.217 1.00 95.56 99 THR A C 1
ATOM 757 O O . THR A 1 99 ? 5.014 8.635 -13.755 1.00 95.56 99 THR A O 1
ATOM 760 N N . LEU A 1 100 ? 6.524 8.221 -12.151 1.00 95.38 100 LEU A N 1
ATOM 761 C CA . LEU 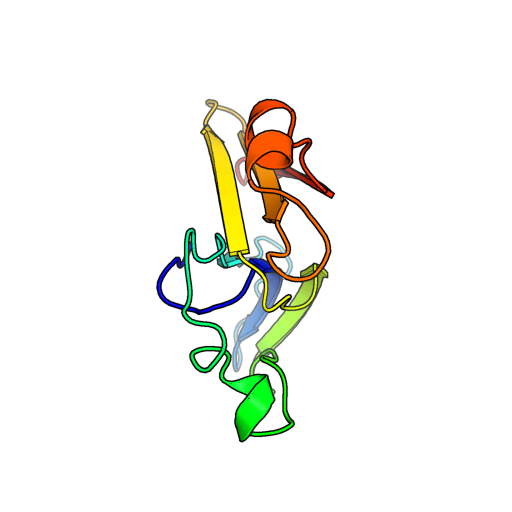A 1 100 ? 5.789 7.106 -11.581 1.00 95.38 100 LEU A CA 1
ATOM 762 C C . LEU A 1 100 ? 4.492 7.598 -10.931 1.00 95.38 100 LEU A C 1
ATOM 764 O O . LEU A 1 100 ? 4.517 8.388 -9.992 1.00 95.38 100 LEU A O 1
ATOM 768 N N . GLU A 1 101 ? 3.364 7.071 -11.395 1.00 97.00 101 GLU A N 1
ATOM 769 C CA . GLU A 1 101 ? 2.046 7.336 -10.818 1.00 97.00 101 GLU A CA 1
ATOM 770 C C . GLU A 1 101 ? 1.681 6.279 -9.760 1.00 97.00 101 GLU A C 1
ATOM 772 O O . GLU A 1 101 ? 2.123 5.122 -9.847 1.00 97.00 101 GLU A O 1
ATOM 777 N N . PRO A 1 102 ? 0.868 6.631 -8.746 1.00 97.62 102 PRO A N 1
ATOM 778 C CA . PRO A 1 102 ? 0.424 5.663 -7.760 1.00 97.62 102 PRO A CA 1
ATOM 779 C C . PRO A 1 102 ? -0.488 4.632 -8.427 1.00 97.62 102 PRO A C 1
ATOM 781 O O . PRO A 1 102 ? -1.438 4.972 -9.129 1.00 97.62 102 PRO A O 1
ATOM 784 N N . PHE A 1 103 ? -0.238 3.349 -8.171 1.00 97.56 103 PHE A N 1
ATOM 785 C CA . PHE A 1 103 ? -1.112 2.283 -8.668 1.00 97.56 103 PHE A CA 1
ATOM 786 C C . PHE A 1 103 ? -2.342 2.086 -7.773 1.00 97.56 103 PHE A C 1
ATOM 788 O O . PHE A 1 103 ? -3.315 1.456 -8.187 1.00 97.56 103 PHE A O 1
ATOM 795 N N . TYR A 1 104 ? -2.282 2.578 -6.533 1.00 98.19 104 TYR A N 1
ATOM 796 C CA . TYR A 1 104 ? -3.371 2.510 -5.572 1.00 98.19 104 TYR A CA 1
ATOM 797 C C . TYR A 1 104 ? -3.343 3.728 -4.650 1.00 98.19 104 TYR A C 1
ATOM 799 O O . TYR A 1 104 ? -2.288 4.088 -4.127 1.00 98.19 104 TYR A O 1
ATOM 807 N N . THR A 1 105 ? -4.511 4.327 -4.427 1.00 98.25 105 THR A N 1
ATOM 808 C CA . THR A 1 105 ? -4.693 5.444 -3.498 1.00 98.25 105 THR A CA 1
ATOM 809 C C . THR A 1 105 ? -5.887 5.153 -2.605 1.00 98.25 105 THR A C 1
ATOM 811 O O . THR A 1 105 ? -6.942 4.761 -3.101 1.00 98.25 105 THR A O 1
ATOM 814 N N . VAL A 1 106 ? -5.740 5.364 -1.298 1.00 97.75 106 VAL A N 1
ATOM 815 C CA . VAL A 1 106 ? -6.840 5.217 -0.341 1.00 97.75 106 VAL A CA 1
ATOM 816 C C . VAL A 1 106 ? -6.812 6.314 0.710 1.00 97.75 106 VAL A C 1
ATOM 818 O O . VAL A 1 106 ? -5.750 6.736 1.166 1.00 97.75 106 VAL A O 1
ATOM 821 N N . GLU A 1 107 ? -8.000 6.749 1.115 1.00 97.38 107 GLU A N 1
ATOM 822 C CA . GLU A 1 107 ? -8.180 7.619 2.269 1.00 97.38 107 GLU A CA 1
ATOM 823 C C . GLU A 1 107 ? -8.546 6.783 3.496 1.00 97.38 107 GLU A C 1
ATOM 825 O O . GLU A 1 107 ? -9.483 5.983 3.480 1.00 97.38 107 GLU A O 1
ATOM 830 N N . VAL A 1 108 ? -7.800 6.976 4.578 1.00 96.06 108 VAL A N 1
ATOM 831 C CA . VAL A 1 108 ? -8.072 6.388 5.886 1.00 96.06 108 VAL A CA 1
ATOM 832 C C . VAL A 1 108 ? -8.617 7.500 6.779 1.00 96.06 108 VAL A C 1
ATOM 834 O O . VAL A 1 108 ? -7.837 8.348 7.215 1.00 96.06 108 VAL A O 1
ATOM 837 N N . PRO A 1 109 ? -9.934 7.545 7.040 1.00 95.00 109 PRO A N 1
ATOM 838 C CA . PRO A 1 109 ? -10.511 8.581 7.887 1.00 95.00 109 PRO A CA 1
ATOM 839 C C . PRO A 1 109 ? -10.046 8.417 9.336 1.00 95.00 109 PRO A C 1
ATOM 841 O O . PRO A 1 109 ? -9.773 7.303 9.796 1.00 95.00 109 PRO A O 1
ATOM 844 N N . ARG A 1 110 ? -9.988 9.527 10.074 1.00 90.88 110 ARG A N 1
ATOM 845 C CA . ARG A 1 110 ? -9.833 9.504 11.527 1.00 90.88 110 ARG A CA 1
ATOM 846 C C . ARG A 1 110 ? -11.036 8.757 12.135 1.00 90.88 110 ARG A C 1
ATOM 848 O O . ARG A 1 110 ? -12.170 9.080 11.779 1.00 90.88 110 ARG A O 1
ATOM 855 N N . PRO A 1 111 ? -10.816 7.777 13.031 1.00 84.12 111 PRO A N 1
ATOM 856 C CA . PRO A 1 111 ? -11.903 7.143 13.773 1.00 84.12 111 PRO A CA 1
ATOM 857 C C . PRO A 1 111 ? -12.706 8.182 14.567 1.00 84.12 111 PRO A C 1
ATOM 859 O O . PRO A 1 111 ? -12.116 9.130 15.090 1.00 84.12 111 PRO A O 1
ATOM 862 N N . ALA A 1 112 ? -14.027 8.007 14.620 1.00 74.25 112 ALA A N 1
ATOM 863 C CA . ALA A 1 112 ? -14.930 8.859 15.395 1.00 74.25 112 ALA A CA 1
ATOM 864 C C . ALA A 1 112 ? -14.728 8.694 16.908 1.00 74.25 112 ALA A C 1
ATOM 866 O O . ALA A 1 112 ? -14.391 7.565 17.338 1.00 74.25 112 ALA A O 1
#

Radius of gyration: 15.3 Å; chains: 1; bounding box: 34×37×37 Å